Protein AF-A0A813J6E5-F1 (afdb_monomer_lite)

Foldseek 3Di:
DPQQWDWDQDPPPGTDIDGPDDDDPPDDNDDDDPPDDDDQPPPDPVSVVVVVVLVVCCVVHVPDDD

pLDDT: mean 82.02, std 10.57, range [47.16, 95.88]

Sequence (66 aa):
HNGKVKCLWTSEKGRVLRSEVAFTMGDIVFREPPLHLVAEDKGNPMFDRLKDLCSKQPAIFEYEPL

Structure (mmCIF, N/CA/C/O backbone):
data_AF-A0A813J6E5-F1
#
_entry.id   AF-A0A813J6E5-F1
#
loop_
_atom_site.group_PDB
_atom_site.id
_atom_site.type_symbol
_atom_site.label_atom_id
_atom_site.label_alt_id
_atom_site.label_comp_id
_atom_site.label_asym_id
_atom_site.label_entity_id
_atom_site.label_seq_id
_atom_site.pdbx_PDB_ins_code
_atom_site.Cartn_x
_atom_site.Cartn_y
_atom_site.Cartn_z
_atom_site.occupancy
_atom_site.B_iso_or_equiv
_atom_site.auth_seq_id
_atom_site.auth_comp_id
_atom_site.auth_asym_id
_atom_site.auth_atom_id
_atom_site.pdbx_PDB_model_num
ATOM 1 N N . HIS A 1 1 ? 13.444 -8.239 -4.614 1.00 47.16 1 HIS A N 1
ATOM 2 C CA . HIS A 1 1 ? 12.270 -7.798 -5.397 1.00 47.16 1 HIS A CA 1
ATOM 3 C C . HIS A 1 1 ? 12.745 -7.311 -6.766 1.00 47.16 1 HIS A C 1
ATOM 5 O O . HIS A 1 1 ? 13.374 -6.266 -6.823 1.00 47.16 1 HIS A O 1
ATOM 11 N N . ASN A 1 2 ? 12.485 -8.059 -7.847 1.00 56.41 2 ASN A N 1
ATOM 12 C CA . ASN A 1 2 ? 12.726 -7.630 -9.240 1.00 56.41 2 ASN A CA 1
ATOM 13 C C . ASN A 1 2 ? 11.593 -6.692 -9.701 1.00 56.41 2 ASN A C 1
ATOM 15 O O . ASN A 1 2 ? 10.750 -7.069 -10.514 1.00 56.41 2 ASN A O 1
ATOM 19 N N . GLY A 1 3 ? 11.497 -5.504 -9.103 1.00 66.31 3 GLY A N 1
ATOM 20 C CA . GLY A 1 3 ? 10.505 -4.506 -9.506 1.00 66.31 3 GLY A CA 1
ATOM 21 C C . GLY A 1 3 ? 10.883 -3.866 -10.843 1.00 66.31 3 GLY A C 1
ATOM 22 O O . GLY A 1 3 ? 12.036 -3.514 -11.040 1.00 66.31 3 GLY A O 1
ATOM 23 N N . LYS A 1 4 ? 9.918 -3.672 -11.753 1.00 82.75 4 LYS A N 1
ATOM 24 C CA . LYS A 1 4 ? 10.104 -2.909 -13.011 1.00 82.75 4 LYS A CA 1
ATOM 25 C C . LYS A 1 4 ? 10.173 -1.388 -12.790 1.00 82.75 4 LYS A C 1
ATOM 27 O O . LYS A 1 4 ? 10.359 -0.621 -13.737 1.00 82.75 4 LYS A O 1
ATOM 32 N N . VAL A 1 5 ? 9.969 -0.959 -11.545 1.00 86.56 5 VAL A N 1
ATOM 33 C CA . VAL A 1 5 ? 9.945 0.432 -11.097 1.00 86.56 5 VAL A CA 1
ATOM 34 C C . VAL A 1 5 ? 10.759 0.579 -9.816 1.00 86.56 5 VAL A C 1
ATOM 36 O O . VAL A 1 5 ? 10.749 -0.304 -8.956 1.00 86.56 5 VAL A O 1
ATOM 39 N N . LYS A 1 6 ? 11.434 1.718 -9.679 1.00 87.88 6 LYS A N 1
ATOM 40 C CA . LYS A 1 6 ? 12.255 2.074 -8.525 1.00 87.88 6 LYS A CA 1
ATOM 41 C C . LYS A 1 6 ? 11.713 3.327 -7.855 1.00 87.88 6 LYS A C 1
ATOM 43 O O . LYS A 1 6 ? 11.462 4.331 -8.520 1.00 87.88 6 LYS A O 1
ATOM 48 N N . CYS A 1 7 ? 11.558 3.270 -6.535 1.00 88.12 7 CYS A N 1
ATOM 49 C CA . CYS A 1 7 ? 11.204 4.433 -5.728 1.00 88.12 7 CYS A CA 1
ATOM 50 C C . CYS A 1 7 ? 12.461 5.263 -5.448 1.00 88.12 7 CYS A C 1
ATOM 52 O O . CYS A 1 7 ? 13.477 4.734 -4.995 1.00 88.12 7 CYS A O 1
ATOM 54 N N . LEU A 1 8 ? 12.392 6.555 -5.744 1.00 91.50 8 LEU A N 1
ATOM 55 C CA . LEU A 1 8 ? 13.455 7.533 -5.558 1.00 91.50 8 LEU A CA 1
ATOM 56 C C . LEU A 1 8 ? 12.918 8.715 -4.753 1.00 91.50 8 LEU A C 1
ATOM 58 O O . LEU A 1 8 ? 11.725 9.013 -4.785 1.00 91.50 8 LEU A O 1
ATOM 62 N N . TRP A 1 9 ? 13.812 9.403 -4.050 1.00 93.56 9 TRP A N 1
ATOM 63 C CA . TRP A 1 9 ? 13.490 10.646 -3.359 1.00 93.56 9 TRP A CA 1
ATOM 64 C C . TRP A 1 9 ? 13.903 11.852 -4.202 1.00 93.56 9 TRP A C 1
ATOM 66 O O . TRP A 1 9 ? 14.967 11.856 -4.819 1.00 93.56 9 TRP A O 1
ATOM 76 N N . THR A 1 10 ? 13.070 12.885 -4.195 1.00 90.62 10 THR A N 1
ATOM 77 C CA . THR A 1 10 ? 13.313 14.186 -4.816 1.00 90.62 10 THR A CA 1
ATOM 78 C C . THR A 1 10 ? 12.988 15.281 -3.807 1.00 90.62 10 THR A C 1
ATOM 80 O O . THR A 1 10 ? 12.050 15.151 -3.021 1.00 90.62 10 THR A O 1
ATOM 83 N N . SER A 1 11 ? 13.754 16.368 -3.822 1.00 89.88 11 SER A N 1
ATOM 84 C CA . SER A 1 11 ? 13.562 17.499 -2.906 1.00 89.88 11 SER A CA 1
ATOM 85 C C . SER A 1 11 ? 12.252 18.254 -3.142 1.00 89.88 11 SER A C 1
ATOM 87 O O . SER A 1 11 ? 11.694 18.802 -2.202 1.00 89.88 11 SER A O 1
ATOM 89 N N . GLU A 1 12 ? 11.750 18.265 -4.377 1.00 91.06 12 GLU A N 1
ATOM 90 C CA . GLU A 1 12 ? 10.568 19.048 -4.760 1.00 91.06 12 GLU A CA 1
ATOM 91 C C . GLU A 1 12 ? 9.250 18.281 -4.599 1.00 91.06 12 GLU A C 1
ATOM 93 O O . GLU A 1 12 ? 8.228 18.875 -4.272 1.00 91.06 12 GLU A O 1
ATOM 98 N N . LYS A 1 13 ? 9.253 16.965 -4.852 1.00 82.31 13 LYS A N 1
ATOM 99 C CA . LYS A 1 13 ? 8.029 16.1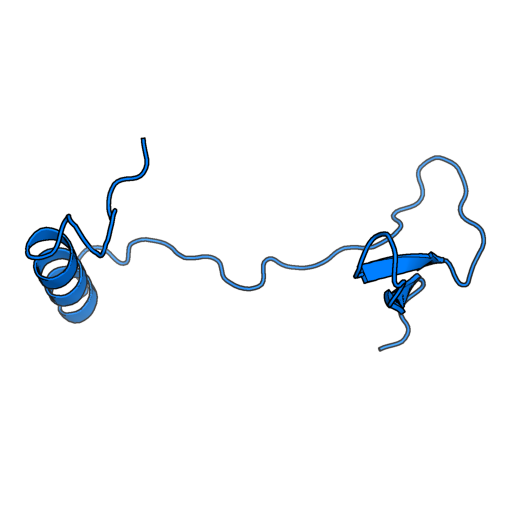43 -4.924 1.00 82.31 13 LYS A CA 1
ATOM 100 C C . LYS A 1 13 ? 8.017 14.974 -3.939 1.00 82.31 13 LYS A C 1
ATOM 102 O O . LYS A 1 13 ? 7.084 14.176 -3.938 1.00 82.31 13 LYS A O 1
ATOM 107 N N . GLY A 1 14 ? 9.050 14.838 -3.107 1.00 92.88 14 GLY A 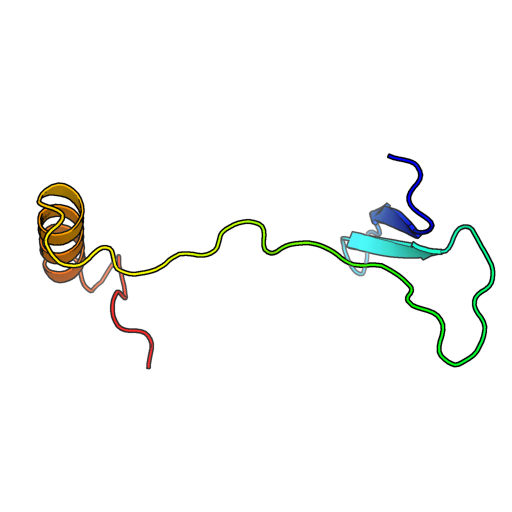N 1
ATOM 108 C CA . GLY A 1 14 ? 9.201 13.699 -2.208 1.00 92.88 14 GLY A CA 1
ATOM 109 C C . GLY A 1 14 ? 9.457 12.409 -2.988 1.00 92.88 14 GLY A C 1
ATOM 110 O O . GLY A 1 14 ? 10.420 12.323 -3.750 1.00 92.88 14 GLY A O 1
ATOM 111 N N . ARG A 1 15 ? 8.612 11.390 -2.796 1.00 90.75 15 ARG A N 1
ATOM 112 C CA . ARG A 1 15 ? 8.786 10.060 -3.404 1.00 90.75 15 ARG A CA 1
ATOM 113 C C . ARG A 1 15 ? 8.271 10.017 -4.841 1.00 90.75 15 ARG A C 1
ATOM 115 O O . ARG A 1 15 ? 7.126 10.360 -5.107 1.00 90.75 15 ARG A O 1
ATOM 122 N N . VAL A 1 16 ? 9.106 9.517 -5.747 1.00 91.62 16 VAL A N 1
ATOM 123 C CA . VAL A 1 16 ? 8.793 9.324 -7.167 1.00 91.62 16 VAL A CA 1
ATOM 124 C C . VAL A 1 16 ? 9.092 7.883 -7.563 1.00 91.62 16 VAL A C 1
ATOM 126 O O . VAL A 1 16 ? 10.127 7.335 -7.189 1.00 91.62 16 VAL A O 1
ATOM 129 N N . LEU A 1 17 ? 8.208 7.270 -8.349 1.00 89.00 17 LEU A N 1
ATOM 130 C CA . LEU A 1 17 ? 8.447 5.972 -8.980 1.00 89.00 17 LEU A CA 1
ATOM 131 C C . LEU A 1 17 ? 8.957 6.179 -10.407 1.00 89.00 17 LEU A C 1
ATOM 133 O O . LEU A 1 17 ? 8.300 6.828 -11.218 1.00 89.00 17 LEU A O 1
ATOM 137 N N . ARG A 1 18 ? 10.127 5.618 -10.717 1.00 89.75 18 ARG A N 1
ATOM 138 C CA . ARG A 1 18 ? 10.743 5.662 -12.050 1.00 89.75 18 ARG A CA 1
ATOM 139 C C . ARG A 1 18 ? 10.781 4.262 -12.651 1.00 89.75 18 ARG A C 1
ATOM 141 O O . ARG A 1 18 ? 11.208 3.338 -11.962 1.00 89.75 18 ARG A O 1
ATOM 148 N N . SER A 1 19 ? 10.382 4.091 -13.914 1.00 91.06 19 SER A N 1
ATOM 149 C CA . SER A 1 19 ? 10.542 2.795 -14.584 1.00 91.06 19 SER A CA 1
ATOM 150 C C . SER A 1 19 ? 12.010 2.493 -14.878 1.00 91.06 19 SER A C 1
ATOM 152 O O . SER A 1 19 ? 12.812 3.391 -15.133 1.00 91.06 19 SER A O 1
ATOM 154 N N . GLU A 1 20 ? 12.359 1.211 -14.825 1.00 90.50 20 GLU A N 1
ATOM 155 C CA . GLU A 1 20 ? 13.672 0.710 -15.253 1.00 90.50 20 GLU A CA 1
ATOM 156 C C . GLU A 1 20 ? 13.602 0.022 -16.625 1.00 90.50 20 GLU A C 1
ATOM 158 O O . GLU A 1 20 ? 14.626 -0.341 -17.196 1.00 90.50 20 GLU A O 1
ATOM 163 N N . VAL A 1 21 ? 12.391 -0.119 -17.174 1.00 89.62 21 VAL A N 1
ATOM 164 C CA . VAL A 1 21 ? 12.102 -0.720 -18.481 1.00 89.62 21 VAL A CA 1
ATOM 165 C C . VAL A 1 21 ? 11.097 0.131 -19.260 1.00 89.62 21 VAL A C 1
ATOM 167 O O . VAL A 1 21 ? 10.375 0.951 -18.679 1.00 89.62 21 VAL A O 1
ATOM 170 N N . ALA A 1 22 ? 11.045 -0.075 -20.577 1.00 92.50 22 ALA A N 1
ATOM 171 C CA . ALA A 1 22 ? 9.997 0.473 -21.431 1.00 92.50 22 ALA A CA 1
ATOM 172 C C . ALA A 1 22 ? 8.688 -0.319 -21.262 1.00 92.50 22 ALA A C 1
ATOM 174 O O . ALA A 1 22 ? 8.716 -1.533 -21.060 1.00 92.50 22 ALA A O 1
ATOM 175 N N . PHE A 1 23 ? 7.557 0.375 -21.372 1.00 91.38 23 PHE A N 1
ATOM 176 C CA . PHE A 1 23 ? 6.215 -0.207 -21.369 1.00 91.38 23 PHE A CA 1
ATOM 177 C C . PHE A 1 23 ? 5.506 0.119 -22.683 1.00 91.38 23 PHE A C 1
ATOM 179 O O . PHE A 1 23 ? 5.751 1.164 -23.287 1.00 91.38 23 PHE A O 1
ATOM 186 N N . THR A 1 24 ? 4.609 -0.764 -23.099 1.00 95.88 24 THR A N 1
ATOM 187 C CA . THR A 1 24 ? 3.703 -0.577 -24.230 1.00 95.88 24 THR A CA 1
ATOM 188 C C . THR A 1 24 ? 2.278 -0.316 -23.745 1.00 95.88 24 THR A C 1
ATOM 190 O O . THR A 1 24 ? 1.947 -0.506 -22.573 1.00 95.88 24 THR A O 1
ATOM 193 N N . MET A 1 25 ? 1.417 0.185 -24.634 1.00 93.56 25 MET A N 1
ATOM 194 C CA . MET A 1 25 ? 0.023 0.446 -24.279 1.00 93.56 25 MET A CA 1
ATOM 195 C C . MET A 1 25 ? -0.683 -0.850 -23.871 1.00 93.56 25 MET A C 1
ATOM 197 O O . MET A 1 25 ? -0.667 -1.828 -24.611 1.00 93.56 25 MET A O 1
ATOM 201 N N . GLY A 1 26 ? -1.330 -0.823 -22.706 1.00 94.00 26 GLY A N 1
ATOM 202 C CA . GLY A 1 26 ? -1.992 -1.991 -22.121 1.00 94.00 26 GLY A CA 1
ATOM 203 C C . GLY A 1 26 ? -1.126 -2.777 -21.133 1.00 94.00 26 GLY A C 1
ATOM 204 O O . GLY A 1 26 ? -1.657 -3.642 -20.439 1.00 94.00 26 GLY A O 1
ATOM 205 N N . ASP A 1 27 ? 0.166 -2.457 -21.001 1.00 91.38 27 ASP A N 1
ATOM 206 C CA . ASP A 1 27 ? 1.022 -3.122 -20.022 1.00 91.38 27 ASP A CA 1
ATOM 207 C C . ASP A 1 27 ? 0.680 -2.731 -18.581 1.00 91.38 27 ASP A C 1
ATOM 209 O O . ASP A 1 27 ? 0.465 -1.567 -18.236 1.00 91.38 27 ASP A O 1
ATOM 213 N N . ILE A 1 28 ? 0.723 -3.730 -17.701 1.00 86.12 28 ILE A N 1
ATOM 214 C CA . ILE A 1 28 ? 0.610 -3.527 -16.258 1.00 86.12 28 ILE A CA 1
ATOM 215 C C . ILE A 1 28 ? 1.974 -3.080 -15.715 1.00 86.12 28 ILE A C 1
ATOM 217 O O . ILE A 1 28 ? 2.946 -3.842 -15.733 1.00 86.12 28 ILE A O 1
ATOM 221 N N . VAL A 1 29 ? 2.033 -1.850 -15.195 1.00 87.19 29 VAL A N 1
ATOM 222 C CA . VAL A 1 29 ? 3.260 -1.239 -14.648 1.00 87.19 29 VAL A CA 1
ATOM 223 C C . VAL A 1 29 ? 3.651 -1.858 -13.302 1.00 87.19 29 VAL A C 1
ATOM 225 O O . VAL A 1 29 ? 4.800 -2.259 -13.113 1.00 87.19 29 VAL A O 1
ATOM 228 N N . PHE A 1 30 ? 2.702 -1.969 -12.371 1.00 81.44 30 PHE A N 1
ATOM 229 C CA . PHE A 1 30 ? 2.868 -2.692 -11.111 1.00 81.44 30 PHE A CA 1
ATOM 230 C C . PHE A 1 30 ? 1.509 -3.167 -10.583 1.00 81.44 30 PHE A C 1
ATOM 232 O O . PHE A 1 30 ? 0.466 -2.614 -10.926 1.00 81.44 30 PHE A O 1
ATOM 239 N N . ARG A 1 31 ? 1.530 -4.204 -9.745 1.00 83.62 31 ARG A N 1
ATOM 240 C CA . ARG A 1 31 ? 0.374 -4.681 -8.984 1.00 83.62 31 ARG A CA 1
ATOM 241 C C . ARG A 1 31 ? 0.827 -4.851 -7.547 1.00 83.62 31 ARG A C 1
ATOM 243 O O . ARG A 1 31 ? 1.734 -5.639 -7.291 1.00 83.62 31 ARG A O 1
ATOM 250 N N . GLU A 1 32 ? 0.207 -4.120 -6.637 1.00 78.69 32 GLU A N 1
ATOM 251 C CA . GLU A 1 32 ? 0.489 -4.223 -5.211 1.00 78.69 32 GLU A CA 1
ATOM 252 C C . GLU A 1 32 ? -0.762 -4.744 -4.499 1.00 78.69 32 GLU A C 1
ATOM 254 O O . GLU A 1 32 ? -1.854 -4.215 -4.730 1.00 78.69 32 GLU A O 1
ATOM 259 N N . PRO A 1 33 ? -0.658 -5.820 -3.700 1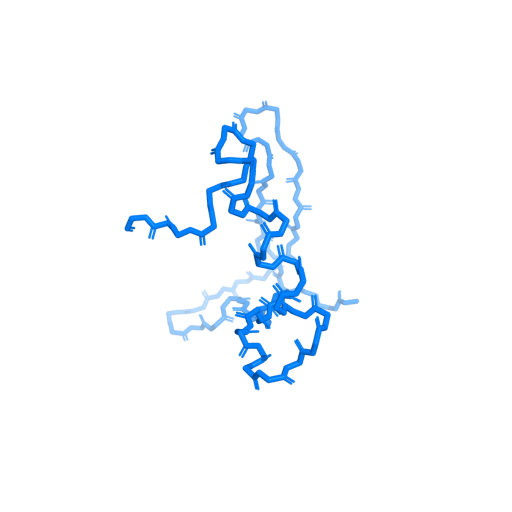.00 77.62 33 PRO A N 1
ATOM 260 C CA . PRO A 1 33 ? -1.754 -6.204 -2.830 1.00 77.62 33 PRO A CA 1
ATOM 261 C C . PRO A 1 33 ? -1.981 -5.101 -1.784 1.00 77.62 33 PRO A C 1
ATOM 263 O O . PRO A 1 33 ? -1.022 -4.452 -1.366 1.00 77.62 33 PRO A O 1
ATOM 266 N N . PRO A 1 34 ? -3.226 -4.878 -1.338 1.00 79.38 34 PRO A N 1
ATOM 267 C CA . PRO A 1 34 ? -3.491 -3.933 -0.261 1.00 79.38 34 PRO A CA 1
ATOM 268 C C . PRO A 1 34 ? -2.655 -4.299 0.971 1.00 79.38 34 PRO A C 1
ATOM 270 O O . PRO A 1 34 ? -2.624 -5.462 1.373 1.00 79.38 34 PRO A O 1
ATOM 273 N N . LEU A 1 35 ? -1.986 -3.303 1.562 1.00 72.75 35 LEU A N 1
ATOM 274 C CA . LEU A 1 35 ? -1.106 -3.503 2.719 1.00 72.75 35 LEU A CA 1
ATOM 275 C C . LEU A 1 35 ? -1.875 -4.107 3.902 1.00 72.75 35 LEU A C 1
ATOM 277 O O . LEU A 1 35 ? -1.417 -5.055 4.533 1.00 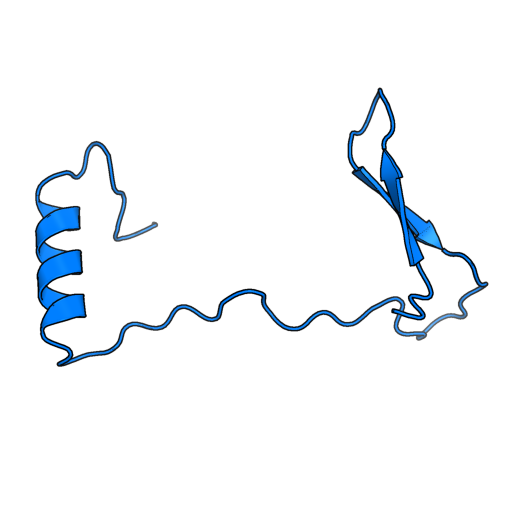72.75 35 LEU A O 1
ATOM 281 N N . HIS A 1 36 ? -3.076 -3.586 4.149 1.00 72.31 36 HIS A N 1
ATOM 282 C CA . HIS A 1 36 ? -4.033 -4.129 5.099 1.00 72.31 36 HIS A CA 1
ATOM 283 C C . HIS A 1 36 ? -5.435 -4.019 4.501 1.00 72.31 36 HIS A C 1
ATOM 285 O O . HIS A 1 36 ? -5.838 -2.953 4.040 1.00 72.31 36 HIS A O 1
ATOM 291 N N . LEU A 1 37 ? -6.180 -5.122 4.520 1.00 65.06 37 LEU A N 1
ATOM 292 C CA . LEU A 1 37 ? -7.631 -5.099 4.373 1.00 65.06 37 LEU A CA 1
ATOM 293 C C . LEU A 1 37 ? -8.200 -5.101 5.787 1.00 65.06 37 LEU A C 1
ATOM 295 O O . LEU A 1 37 ? -8.164 -6.126 6.463 1.00 65.06 37 LEU A O 1
ATOM 299 N N . VAL A 1 38 ? -8.648 -3.939 6.257 1.00 69.44 38 VAL A N 1
ATOM 300 C CA . VAL A 1 38 ? -9.307 -3.835 7.560 1.00 69.44 38 VAL A CA 1
ATOM 301 C C . VAL A 1 38 ? -10.795 -4.059 7.335 1.00 69.44 38 VAL A C 1
ATOM 303 O O . VAL A 1 38 ? -11.432 -3.310 6.598 1.00 69.44 38 VAL A O 1
ATOM 306 N N . ALA A 1 39 ? -11.333 -5.109 7.944 1.00 74.00 39 ALA A N 1
ATOM 307 C CA . ALA A 1 39 ? -12.759 -5.390 7.977 1.00 74.00 39 ALA A CA 1
ATOM 308 C C . ALA A 1 39 ? -13.210 -5.471 9.437 1.00 74.00 39 ALA A C 1
ATOM 310 O O . ALA A 1 39 ? -12.448 -5.922 10.295 1.00 74.00 39 ALA A O 1
ATOM 311 N N . GLU A 1 40 ? -14.436 -5.028 9.716 1.00 79.88 40 GLU A N 1
ATOM 312 C CA . GLU A 1 40 ? -15.039 -5.240 11.030 1.00 79.88 40 GLU A CA 1
ATOM 313 C C . GLU A 1 40 ? -15.189 -6.746 11.288 1.00 79.88 40 GLU A C 1
ATOM 315 O O . GLU A 1 40 ? -15.836 -7.452 10.511 1.00 79.88 40 GLU A O 1
ATOM 320 N N . ASP A 1 41 ? -14.629 -7.228 12.394 1.00 79.62 41 ASP A N 1
ATOM 321 C CA . ASP A 1 41 ? -14.803 -8.609 12.844 1.00 79.62 41 ASP A CA 1
ATOM 322 C C . ASP A 1 41 ? -15.959 -8.667 13.853 1.00 79.62 41 ASP A C 1
ATOM 324 O O . ASP A 1 41 ? -15.776 -8.552 15.068 1.00 79.62 41 ASP A O 1
ATOM 328 N N . LYS A 1 42 ? -17.191 -8.730 13.333 1.00 77.62 42 LYS A N 1
ATOM 329 C CA . LYS A 1 42 ? -18.412 -8.641 14.148 1.00 77.62 42 LYS A CA 1
ATOM 330 C C . LYS A 1 42 ? -18.516 -9.832 15.102 1.00 77.62 42 LYS A C 1
ATOM 332 O O . LYS A 1 42 ? -18.530 -10.980 14.670 1.00 77.62 42 LYS A O 1
ATOM 337 N N . GLY A 1 43 ? -18.662 -9.545 16.396 1.00 76.44 43 GLY A N 1
ATOM 338 C CA . GLY A 1 43 ? -18.729 -10.559 17.452 1.00 76.44 43 GLY A CA 1
ATOM 339 C C . GLY A 1 43 ? -17.373 -10.918 18.063 1.00 76.44 43 GLY A C 1
ATOM 340 O O . GLY A 1 43 ? -17.323 -11.748 18.970 1.00 76.44 43 GLY A O 1
ATOM 341 N N . ASN A 1 44 ? -16.281 -10.293 17.612 1.00 85.88 44 ASN A N 1
ATOM 342 C CA . ASN A 1 44 ? -14.990 -10.376 18.279 1.00 85.88 44 ASN A CA 1
ATOM 343 C C . ASN A 1 44 ? -14.967 -9.440 19.506 1.00 85.88 44 ASN A C 1
ATOM 345 O O . ASN A 1 44 ? -15.002 -8.216 19.342 1.00 85.88 44 ASN A O 1
ATOM 349 N N . PRO A 1 45 ? -14.816 -9.967 20.738 1.00 88.25 45 PRO A N 1
ATOM 350 C CA . PRO A 1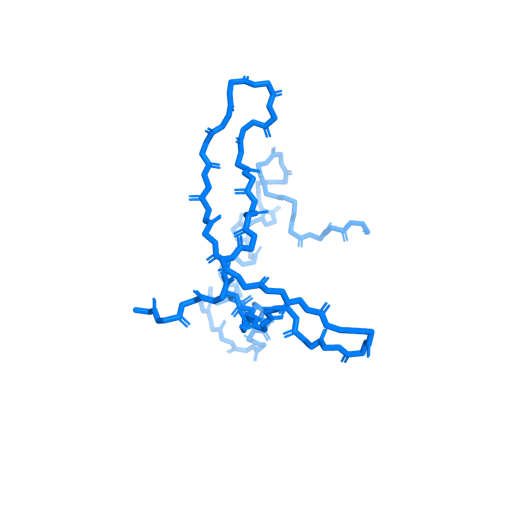 45 ? -14.868 -9.148 21.951 1.00 88.25 45 PRO A CA 1
ATOM 351 C C . PRO A 1 45 ? -13.802 -8.043 22.017 1.00 88.25 45 PRO A C 1
ATOM 353 O O . PRO A 1 45 ? -14.014 -7.010 22.653 1.00 88.25 45 PRO A O 1
ATOM 356 N N . MET A 1 46 ? -12.643 -8.240 21.377 1.00 84.94 46 MET A N 1
ATOM 357 C CA . MET A 1 46 ? -11.592 -7.219 21.324 1.00 84.94 46 MET A CA 1
ATOM 358 C C . MET A 1 46 ? -11.930 -6.102 20.342 1.00 84.94 46 MET A C 1
ATOM 360 O O . MET A 1 46 ? -11.616 -4.946 20.621 1.00 84.94 46 MET A O 1
ATOM 364 N N . PHE A 1 47 ? -12.591 -6.430 19.231 1.00 84.75 47 PHE A N 1
ATOM 365 C CA . PHE A 1 47 ? -13.075 -5.436 18.280 1.00 84.75 47 PHE A CA 1
ATOM 366 C C . PHE A 1 47 ? -14.164 -4.560 18.908 1.00 84.75 47 PHE A C 1
ATOM 368 O O . PHE A 1 47 ? -14.062 -3.337 18.845 1.00 84.75 47 PHE A O 1
ATOM 375 N N . ASP A 1 48 ? -15.131 -5.161 19.606 1.00 87.00 48 ASP A N 1
ATOM 376 C CA . ASP A 1 48 ? -16.195 -4.419 20.295 1.00 87.00 48 ASP A CA 1
ATOM 377 C C . ASP A 1 48 ? -15.627 -3.484 21.374 1.00 87.00 48 ASP A C 1
ATOM 379 O O . ASP A 1 48 ? -16.034 -2.327 21.496 1.00 87.00 48 ASP A O 1
ATOM 383 N N . ARG A 1 49 ? -14.614 -3.947 22.119 1.00 87.25 49 ARG A N 1
ATOM 384 C CA . ARG A 1 49 ? -13.916 -3.125 23.117 1.00 87.25 49 ARG A CA 1
ATOM 385 C C . ARG A 1 49 ? -13.124 -1.980 22.486 1.00 87.25 49 ARG A C 1
ATOM 387 O O . ARG A 1 49 ? -13.073 -0.890 23.055 1.00 87.25 49 ARG A O 1
ATOM 394 N N . LEU A 1 50 ? -12.491 -2.218 21.339 1.00 85.06 50 LEU A N 1
ATOM 395 C CA . LEU A 1 50 ? -11.774 -1.182 20.598 1.00 85.06 50 LEU A CA 1
ATOM 396 C C . LEU A 1 50 ? -12.749 -0.133 20.048 1.00 85.06 50 LEU A C 1
ATOM 398 O O . LEU A 1 50 ? -12.498 1.060 20.188 1.00 85.06 50 LEU A O 1
ATOM 402 N N . LYS A 1 51 ? -13.888 -0.572 19.502 1.00 85.31 51 LYS A N 1
ATOM 403 C CA . LYS A 1 51 ? -14.969 0.294 19.016 1.00 85.31 51 LYS A CA 1
ATOM 404 C C . LYS A 1 51 ? -15.527 1.182 20.131 1.00 85.31 51 LYS A C 1
ATOM 406 O O . LYS A 1 51 ? -15.634 2.395 19.956 1.00 85.31 51 LYS A O 1
ATOM 411 N N . ASP A 1 52 ? -15.795 0.605 21.303 1.00 86.56 52 ASP A N 1
ATOM 412 C CA . ASP A 1 52 ? -16.213 1.347 22.498 1.00 86.56 52 ASP A CA 1
ATOM 413 C C . ASP A 1 52 ? -15.155 2.379 22.934 1.00 86.56 52 ASP A C 1
ATOM 415 O O . ASP A 1 52 ? -15.486 3.542 23.170 1.00 86.56 52 ASP A O 1
ATOM 419 N N . LEU A 1 53 ? -13.870 2.005 22.963 1.00 86.12 53 LEU A N 1
ATOM 420 C CA . LEU A 1 53 ? -12.778 2.930 23.287 1.00 86.12 53 LEU A CA 1
ATOM 421 C C . LEU A 1 53 ? -12.714 4.116 22.312 1.00 86.12 53 LEU A C 1
ATOM 423 O O . LEU A 1 53 ? -12.596 5.259 22.757 1.00 86.1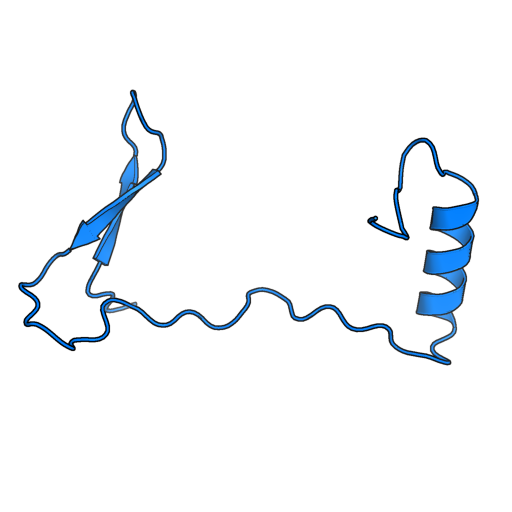2 53 LEU A O 1
ATOM 427 N N . CYS A 1 54 ? -12.819 3.858 21.007 1.00 86.19 54 CYS A N 1
ATOM 428 C CA . CYS A 1 54 ? -12.812 4.903 19.986 1.00 86.19 54 CYS A CA 1
ATOM 429 C C . CYS A 1 54 ? -14.013 5.849 20.139 1.00 86.19 54 CYS A C 1
ATOM 431 O O . CYS A 1 54 ? -13.836 7.064 20.094 1.00 86.19 54 CYS A O 1
ATOM 433 N N . SER A 1 55 ? -15.209 5.320 20.425 1.00 84.69 55 SER A N 1
ATOM 434 C CA . SER A 1 55 ? -16.418 6.138 20.631 1.00 84.69 55 SER A CA 1
ATOM 435 C C . SER A 1 55 ? -16.335 7.082 21.839 1.00 84.69 55 SER A C 1
ATOM 437 O O . SER A 1 55 ? -16.950 8.147 21.845 1.00 84.69 55 SER A O 1
ATOM 439 N N . LYS A 1 56 ? -15.536 6.732 22.854 1.00 87.19 56 LYS A N 1
ATOM 440 C CA . LYS A 1 56 ? -15.319 7.547 24.061 1.00 87.19 56 LYS A CA 1
ATOM 441 C C . LYS A 1 56 ? -14.338 8.698 23.854 1.00 87.19 56 LYS A C 1
ATOM 443 O O . LYS A 1 56 ? -14.241 9.568 24.718 1.00 87.19 56 LYS A O 1
ATOM 448 N N . GLN A 1 57 ? -13.602 8.712 22.744 1.00 86.69 57 GLN A N 1
ATOM 449 C CA . GLN A 1 57 ? -12.622 9.751 22.423 1.00 86.69 57 GLN A CA 1
ATOM 450 C C . GLN A 1 57 ? -12.834 10.294 20.999 1.00 86.69 57 GLN A C 1
ATOM 452 O O . GLN A 1 57 ? -11.914 10.242 20.180 1.00 86.69 57 GLN A O 1
ATOM 457 N N . PRO A 1 58 ? -14.013 10.873 20.699 1.00 78.12 58 PRO A N 1
ATOM 458 C CA . PRO A 1 58 ? -14.356 11.324 19.347 1.00 78.12 58 PRO A CA 1
ATOM 459 C C . PRO A 1 58 ? -13.467 12.473 18.848 1.00 78.12 58 PRO A C 1
ATOM 461 O O . PRO A 1 58 ? -13.321 12.669 17.651 1.00 78.12 58 PRO A O 1
ATOM 464 N N . ALA A 1 59 ? -12.830 13.219 19.757 1.00 78.06 59 ALA A N 1
ATOM 465 C CA . ALA A 1 59 ? -11.865 14.261 19.406 1.00 78.06 59 ALA A CA 1
ATOM 466 C C . ALA A 1 59 ? -10.512 13.710 18.903 1.00 78.06 59 ALA A C 1
ATOM 468 O O . ALA A 1 59 ? -9.714 14.471 18.364 1.00 78.06 59 ALA A O 1
ATOM 469 N N . ILE A 1 60 ? -10.231 12.420 19.128 1.00 80.75 60 ILE A N 1
ATOM 470 C CA . ILE A 1 60 ? -8.960 11.759 18.783 1.00 80.75 60 ILE A CA 1
ATOM 471 C C . ILE A 1 60 ? -9.178 10.700 17.697 1.00 80.75 60 ILE A C 1
ATOM 473 O O . ILE A 1 60 ? -8.347 10.563 16.802 1.00 80.75 60 ILE A O 1
ATOM 477 N N . PHE A 1 61 ? -10.287 9.959 17.765 1.00 78.69 61 PHE A N 1
ATOM 478 C CA . PHE A 1 61 ? -10.600 8.872 16.844 1.00 78.69 61 PHE A CA 1
ATOM 479 C C . PHE A 1 61 ? -11.943 9.119 16.152 1.00 78.69 61 PHE A C 1
ATOM 481 O O . PHE A 1 61 ? -13.000 9.013 16.769 1.00 78.69 61 PHE A O 1
ATOM 488 N N . GLU A 1 62 ? -11.899 9.391 14.850 1.00 71.00 62 GLU A N 1
ATOM 489 C CA . GLU A 1 62 ? -13.082 9.452 13.989 1.00 71.00 62 GLU A CA 1
ATOM 490 C C . GLU A 1 62 ? -13.348 8.050 13.429 1.00 71.00 62 GLU A C 1
ATOM 492 O O . GLU A 1 62 ? -12.803 7.639 12.407 1.00 71.00 62 GLU A O 1
ATOM 497 N N . TYR A 1 63 ? -14.098 7.256 14.194 1.00 68.88 63 TYR A N 1
ATOM 498 C CA . TYR A 1 63 ? -14.344 5.851 13.866 1.00 68.88 63 TYR A CA 1
ATOM 499 C C . TYR A 1 63 ? -15.373 5.663 12.740 1.00 68.88 63 TYR A C 1
ATOM 501 O O . TYR A 1 63 ? -15.260 4.708 11.975 1.00 68.88 63 TYR A O 1
ATOM 509 N N . GLU A 1 64 ? -16.352 6.564 12.619 1.00 66.88 64 GLU A N 1
ATOM 510 C CA . GLU A 1 64 ? -17.248 6.623 11.460 1.00 66.88 64 GLU A CA 1
ATOM 511 C C . GLU A 1 64 ? -16.800 7.759 10.532 1.00 66.88 64 GLU A C 1
ATOM 513 O O . GLU A 1 64 ? -17.136 8.914 10.794 1.00 66.88 64 GLU A O 1
ATOM 518 N N . PRO A 1 65 ? -16.008 7.471 9.484 1.00 54.50 65 PRO A N 1
ATOM 519 C CA . PRO A 1 65 ? -15.717 8.464 8.461 1.00 54.50 65 PRO A CA 1
ATOM 520 C C . PRO A 1 65 ? -16.981 8.726 7.624 1.00 54.50 65 PRO A C 1
ATOM 522 O O . PRO A 1 65 ? -17.677 7.777 7.257 1.00 54.50 65 PRO A O 1
ATOM 525 N N . LEU A 1 66 ? -17.260 10.009 7.360 1.00 51.28 66 LEU A N 1
ATOM 526 C CA . LEU A 1 66 ? -18.386 10.519 6.552 1.00 51.28 66 LEU A CA 1
ATOM 527 C C . LEU A 1 66 ? -18.552 9.826 5.189 1.00 51.28 66 LEU A C 1
ATOM 529 O O . LEU A 1 66 ? -17.526 9.594 4.507 1.00 51.28 66 LEU A O 1
#

Radius of gyration: 20.1 Å; chains: 1; bounding box: 32×30×48 Å

Organism: Polarella glacialis (NCBI:txid89957)

Secondary structure (DSSP, 8-state):
---SEEEEEETTTEEEEEESS---TT--------S------TT-HHHHHHHHHHHT-TTT---S--